Protein AF-A0A3M7L310-F1 (afdb_monomer)

Solvent-accessible surface area (backbone atoms only — not comparable to full-atom values): 8235 Å² total; per-residue (Å²): 132,81,82,58,59,70,62,50,52,49,50,63,73,70,47,45,81,47,67,69,48,31,51,56,50,23,52,59,50,55,75,42,50,95,42,26,61,58,50,38,51,54,49,48,61,50,44,74,75,40,54,72,75,50,35,53,26,51,51,53,29,52,52,47,32,36,62,67,31,55,85,79,44,62,59,46,32,60,35,38,59,75,49,43,59,64,54,50,49,61,45,51,78,71,42,54,74,69,58,33,52,54,52,49,52,52,52,48,49,38,52,75,68,42,59,62,39,76,82,45,38,58,62,55,46,48,58,58,47,63,56,47,59,60,55,72,71,51,80,82,74,78,82,78,131

Sequence (145 aa):
MELNEAVFRDKLRTLNSSSASIEGTSTWVCYHRAHAQRVAVVWEEVFSKADQPKRLALVYLASDIIQNSRRKGPEFASEFLKVAPRALRHMLARADAATAGRVRRVIGVWRDRKVFGSAAGRALDELLDDAAGLAVLAPRLPMQE

Structure (mmCIF, N/CA/C/O backbone):
data_AF-A0A3M7L310-F1
#
_entry.id   AF-A0A3M7L310-F1
#
loop_
_atom_site.group_PDB
_atom_site.id
_atom_site.type_symbol
_atom_site.label_atom_id
_atom_site.label_alt_id
_atom_site.label_comp_id
_atom_site.label_asym_id
_atom_site.label_entity_id
_atom_site.label_seq_id
_atom_site.pdbx_PDB_ins_code
_atom_site.Cartn_x
_atom_site.Cartn_y
_atom_site.Cartn_z
_atom_site.occupancy
_atom_site.B_iso_or_equiv
_atom_site.auth_seq_id
_atom_site.auth_comp_id
_atom_site.auth_asym_id
_atom_site.auth_atom_id
_atom_site.pdbx_PDB_model_num
ATOM 1 N N . MET A 1 1 ? 12.688 0.943 -20.386 1.00 55.41 1 MET A N 1
ATOM 2 C CA . MET A 1 1 ? 13.500 0.373 -19.291 1.00 55.41 1 MET A CA 1
ATOM 3 C C . MET A 1 1 ? 12.677 -0.707 -18.638 1.00 55.41 1 MET A C 1
ATOM 5 O O . MET A 1 1 ? 11.535 -0.440 -18.288 1.00 55.41 1 MET A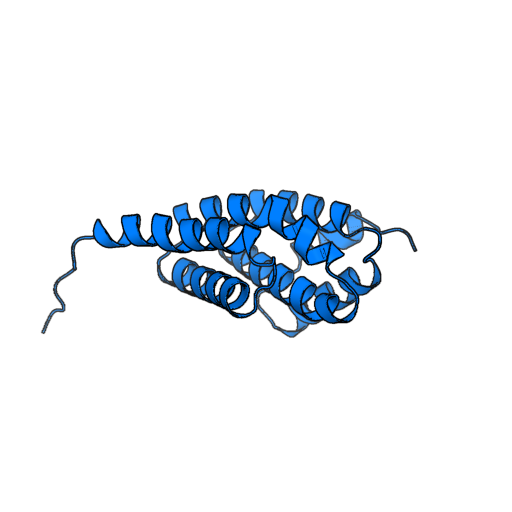 O 1
ATOM 9 N N . GLU A 1 2 ? 13.230 -1.907 -18.547 1.00 73.25 2 GLU A 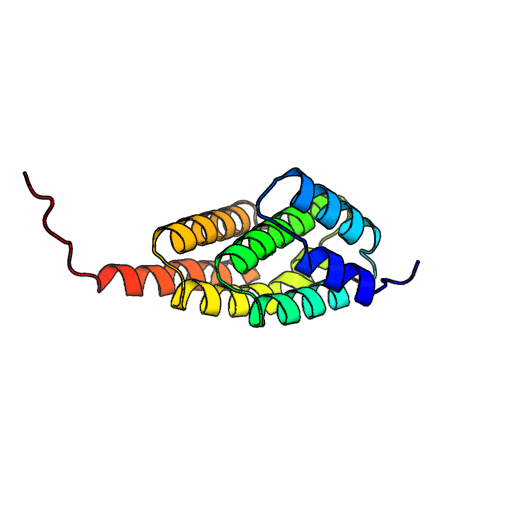N 1
ATOM 10 C CA . GLU A 1 2 ? 12.600 -3.038 -17.874 1.00 73.25 2 GLU A CA 1
ATOM 11 C C . GLU A 1 2 ? 12.636 -2.831 -16.352 1.00 73.25 2 GLU A C 1
ATOM 13 O O . GLU A 1 2 ? 13.622 -2.322 -15.812 1.00 73.25 2 GLU A O 1
ATOM 18 N N . LEU A 1 3 ? 11.561 -3.196 -15.650 1.00 77.62 3 LEU A N 1
ATOM 19 C CA . LEU A 1 3 ? 11.565 -3.228 -14.189 1.00 77.62 3 LEU A CA 1
ATOM 20 C C . LEU A 1 3 ? 12.481 -4.366 -13.716 1.00 77.62 3 LEU A C 1
ATOM 22 O O . LEU A 1 3 ? 12.092 -5.530 -13.763 1.00 77.62 3 LEU A O 1
ATOM 26 N N . ASN A 1 4 ? 13.663 -4.040 -13.191 1.00 87.31 4 ASN A N 1
ATOM 27 C CA . ASN A 1 4 ? 14.503 -5.045 -12.543 1.00 87.31 4 ASN A CA 1
ATOM 28 C C . ASN A 1 4 ? 13.915 -5.416 -11.170 1.00 87.31 4 ASN A C 1
ATOM 30 O O . ASN A 1 4 ? 14.058 -4.692 -10.180 1.00 87.31 4 ASN A O 1
ATOM 34 N N . GLU A 1 5 ? 13.244 -6.563 -11.115 1.00 85.81 5 GLU A N 1
ATOM 35 C CA . GLU A 1 5 ? 12.586 -7.053 -9.905 1.00 85.81 5 GLU A CA 1
ATOM 36 C C . GLU A 1 5 ? 13.541 -7.317 -8.747 1.00 85.81 5 GLU A C 1
ATOM 38 O O . GLU A 1 5 ? 13.157 -7.113 -7.597 1.00 85.81 5 GLU A O 1
ATOM 43 N N . ALA A 1 6 ? 14.770 -7.764 -9.017 1.00 87.62 6 ALA A N 1
ATOM 44 C CA . ALA A 1 6 ? 15.748 -8.026 -7.967 1.00 87.62 6 ALA A CA 1
ATOM 45 C C . ALA A 1 6 ? 16.112 -6.724 -7.243 1.00 87.62 6 ALA A C 1
ATOM 47 O O . ALA A 1 6 ? 16.078 -6.668 -6.014 1.00 87.62 6 ALA A O 1
ATOM 48 N N . VAL A 1 7 ? 16.338 -5.652 -8.010 1.00 88.50 7 VAL A N 1
ATOM 49 C CA . VAL A 1 7 ? 16.582 -4.305 -7.473 1.00 88.50 7 VAL A CA 1
ATOM 50 C C . VAL A 1 7 ? 15.358 -3.790 -6.720 1.00 88.50 7 VAL A C 1
ATOM 52 O O . VAL A 1 7 ? 15.496 -3.211 -5.644 1.00 88.50 7 VAL A O 1
ATOM 55 N N . PHE A 1 8 ? 14.150 -4.015 -7.243 1.00 89.56 8 PHE A N 1
ATOM 56 C CA . PHE A 1 8 ? 12.935 -3.593 -6.550 1.00 89.56 8 PHE A CA 1
ATOM 57 C C . PHE A 1 8 ? 12.754 -4.331 -5.216 1.00 89.56 8 PHE A C 1
ATOM 59 O O . PHE A 1 8 ? 12.514 -3.696 -4.191 1.00 89.56 8 PHE A O 1
ATOM 66 N N . ARG A 1 9 ? 12.941 -5.655 -5.192 1.00 90.25 9 ARG A N 1
ATOM 67 C CA . ARG A 1 9 ? 12.884 -6.463 -3.964 1.00 90.25 9 ARG A CA 1
ATOM 68 C C . ARG A 1 9 ? 13.926 -6.013 -2.948 1.00 90.25 9 ARG A C 1
ATOM 70 O O . ARG A 1 9 ? 13.602 -5.933 -1.766 1.00 90.25 9 ARG A O 1
ATOM 77 N N . ASP A 1 10 ? 15.138 -5.694 -3.389 1.00 90.31 10 ASP A N 1
ATOM 78 C CA . ASP A 1 10 ? 16.192 -5.185 -2.514 1.00 90.31 10 ASP A CA 1
ATOM 79 C C . ASP A 1 10 ? 15.828 -3.820 -1.904 1.00 90.31 10 ASP A C 1
ATOM 81 O O . ASP A 1 10 ? 15.895 -3.638 -0.685 1.00 90.31 10 ASP A O 1
ATOM 85 N N . LYS A 1 11 ? 15.280 -2.902 -2.712 1.00 90.00 11 LYS A N 1
ATOM 86 C CA . LYS A 1 11 ? 14.725 -1.627 -2.225 1.00 90.00 11 LYS A CA 1
ATOM 87 C C . LYS A 1 11 ? 13.619 -1.841 -1.192 1.00 90.00 11 LYS A C 1
ATOM 89 O O . LYS A 1 11 ? 13.622 -1.195 -0.150 1.00 90.00 11 LYS A O 1
ATOM 94 N N . LEU A 1 12 ? 12.699 -2.781 -1.421 1.00 90.00 12 LEU A N 1
ATOM 95 C CA . LEU A 1 12 ? 11.656 -3.105 -0.441 1.00 90.00 12 LEU A CA 1
ATOM 96 C C . LEU A 1 12 ? 12.237 -3.717 0.847 1.00 90.00 12 LEU A C 1
ATOM 98 O O . LEU A 1 12 ? 11.755 -3.428 1.947 1.00 90.00 12 LEU A O 1
ATOM 102 N N . ARG A 1 13 ? 13.299 -4.526 0.747 1.00 86.88 13 ARG A N 1
ATOM 103 C CA . ARG A 1 13 ? 14.010 -5.111 1.899 1.00 86.88 13 ARG A CA 1
ATOM 104 C C . ARG A 1 13 ? 14.789 -4.084 2.712 1.00 86.88 13 ARG A C 1
ATOM 106 O O . ARG A 1 13 ? 14.842 -4.228 3.929 1.00 86.88 13 ARG A O 1
ATOM 113 N N . THR A 1 14 ? 15.294 -3.022 2.099 1.00 88.19 14 THR A N 1
ATO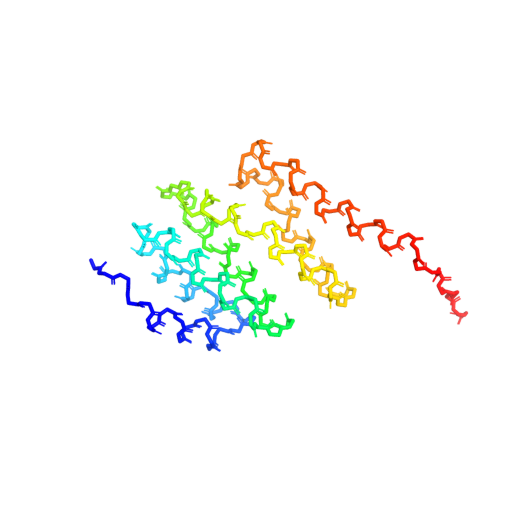M 114 C CA . THR A 1 14 ? 16.005 -1.929 2.788 1.00 88.19 14 THR A CA 1
ATOM 115 C C . THR A 1 14 ? 15.088 -0.772 3.209 1.00 88.19 14 THR A C 1
ATOM 117 O O . THR A 1 14 ? 15.462 0.024 4.067 1.00 88.19 14 THR A O 1
ATOM 120 N N . LEU A 1 15 ? 13.855 -0.721 2.686 1.00 88.88 15 LEU A N 1
ATOM 121 C CA . LEU A 1 15 ? 12.845 0.299 2.996 1.00 88.88 15 LEU A CA 1
ATOM 122 C C . LEU A 1 15 ? 12.589 0.459 4.503 1.00 88.88 15 LEU A C 1
ATOM 124 O O . LEU A 1 15 ? 12.354 -0.520 5.213 1.00 88.88 15 LEU A O 1
ATOM 128 N N . ASN A 1 16 ? 12.524 1.693 4.983 1.00 84.75 16 ASN A N 1
ATOM 129 C CA . ASN A 1 16 ? 12.139 1.996 6.359 1.00 84.75 16 ASN A CA 1
ATOM 130 C C . ASN A 1 16 ? 11.023 3.052 6.408 1.00 84.75 16 ASN A C 1
ATOM 132 O O . ASN A 1 16 ? 10.546 3.525 5.380 1.00 84.75 16 ASN A O 1
ATOM 136 N N . SER A 1 17 ? 10.578 3.391 7.617 1.00 81.19 17 SER A N 1
ATOM 137 C CA . SER A 1 17 ? 9.478 4.333 7.861 1.00 81.19 17 SER A CA 1
ATOM 138 C C . SER A 1 17 ? 9.838 5.802 7.600 1.00 81.19 17 SER A C 1
ATOM 140 O O . SER A 1 17 ? 8.979 6.663 7.781 1.00 81.19 17 SER A O 1
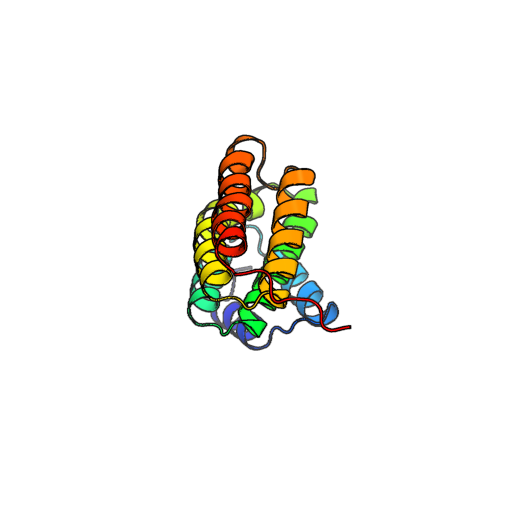ATOM 142 N N . SER A 1 18 ? 11.088 6.113 7.242 1.00 85.00 18 SER A N 1
ATOM 143 C CA . SER A 1 18 ? 11.547 7.485 7.022 1.00 85.00 18 SER A CA 1
ATOM 144 C C . SER A 1 18 ? 11.078 8.007 5.669 1.00 85.00 18 SER A C 1
ATOM 146 O O . SER A 1 18 ? 11.206 7.322 4.651 1.00 85.00 18 SER A O 1
ATOM 148 N N . SER A 1 19 ? 10.626 9.264 5.638 1.00 81.00 19 SER A N 1
ATOM 149 C CA . SER A 1 19 ? 10.109 9.908 4.424 1.00 81.00 19 SER A CA 1
ATOM 150 C C . SER A 1 19 ? 11.082 9.827 3.246 1.00 81.00 19 SER A C 1
ATOM 152 O O . SER A 1 19 ? 10.663 9.486 2.150 1.00 81.00 19 SER A O 1
ATOM 154 N N . ALA A 1 20 ? 12.387 10.025 3.474 1.00 82.25 20 ALA A N 1
ATOM 155 C CA . ALA A 1 20 ? 13.402 9.941 2.418 1.00 82.25 20 ALA A CA 1
ATOM 156 C C . ALA A 1 20 ? 13.508 8.541 1.774 1.00 82.25 20 ALA A C 1
ATOM 158 O O . ALA A 1 20 ? 13.680 8.422 0.562 1.00 82.25 20 ALA A O 1
ATOM 159 N N . SER A 1 21 ? 13.379 7.468 2.567 1.00 86.44 21 SER A N 1
ATOM 160 C CA . SER A 1 21 ? 13.428 6.088 2.056 1.00 86.44 21 SER A CA 1
ATOM 161 C C . SER A 1 21 ? 12.181 5.763 1.230 1.00 86.44 21 SER A C 1
ATOM 163 O O . SER A 1 21 ? 12.271 5.150 0.160 1.00 86.44 21 SER A O 1
ATOM 165 N N . ILE A 1 22 ? 11.024 6.226 1.710 1.00 89.50 22 ILE A N 1
ATOM 166 C CA . ILE A 1 22 ? 9.730 6.061 1.051 1.00 89.50 22 ILE A CA 1
ATOM 167 C C . ILE A 1 22 ? 9.689 6.843 -0.265 1.00 89.50 22 ILE A C 1
ATOM 169 O O . ILE A 1 22 ? 9.423 6.237 -1.299 1.00 89.50 22 ILE A O 1
ATOM 173 N N . GLU A 1 23 ? 10.019 8.136 -0.247 1.00 87.06 23 GLU A N 1
ATOM 174 C CA . GLU A 1 23 ? 9.974 9.023 -1.418 1.00 87.06 23 GLU A CA 1
ATOM 175 C C . GLU A 1 23 ? 10.970 8.595 -2.504 1.00 87.06 23 GLU A C 1
ATOM 177 O O . GLU A 1 23 ? 10.636 8.541 -3.690 1.00 87.06 23 GLU A O 1
ATOM 182 N N . GLY A 1 24 ? 12.191 8.212 -2.114 1.00 87.69 24 GLY A N 1
ATOM 183 C CA . GLY A 1 24 ? 13.184 7.714 -3.065 1.00 87.69 24 GLY A CA 1
ATOM 184 C C . GLY A 1 24 ? 12.721 6.432 -3.763 1.00 87.69 24 GLY A C 1
ATOM 185 O O . GLY A 1 24 ? 12.895 6.269 -4.975 1.00 87.69 24 GLY A O 1
ATOM 186 N N . THR A 1 25 ? 12.082 5.526 -3.019 1.00 89.12 25 THR A N 1
ATOM 187 C CA . THR A 1 25 ? 11.563 4.269 -3.576 1.00 89.12 25 THR A CA 1
ATOM 188 C C . THR A 1 25 ? 10.313 4.504 -4.421 1.00 89.12 25 THR A C 1
ATOM 190 O O . THR A 1 25 ? 10.212 3.958 -5.520 1.00 89.12 25 THR A O 1
ATOM 193 N N . SER A 1 26 ? 9.375 5.332 -3.960 1.00 88.94 26 SER A N 1
ATOM 194 C CA . SER A 1 26 ? 8.131 5.628 -4.676 1.00 88.94 26 SER A CA 1
ATOM 195 C C . SER A 1 26 ? 8.389 6.347 -5.995 1.00 88.94 26 SER A C 1
ATOM 197 O O . SER A 1 26 ? 7.790 5.997 -7.012 1.00 88.94 26 SER A O 1
ATOM 199 N N . THR A 1 27 ? 9.335 7.287 -6.007 1.00 88.06 27 THR A N 1
ATOM 200 C CA . THR A 1 27 ? 9.765 8.013 -7.199 1.00 88.06 27 THR A CA 1
ATOM 201 C C . THR A 1 27 ? 10.313 7.038 -8.232 1.00 88.06 27 THR A C 1
ATOM 203 O O . THR A 1 27 ? 9.853 7.032 -9.375 1.00 88.06 27 THR A O 1
ATOM 206 N N . TRP A 1 28 ? 11.218 6.142 -7.821 1.00 88.81 28 TRP A N 1
ATOM 207 C CA . TRP A 1 28 ? 11.771 5.100 -8.691 1.00 88.81 28 TRP A CA 1
ATOM 208 C C . TRP A 1 28 ? 10.684 4.174 -9.257 1.00 88.81 28 TRP A C 1
ATOM 210 O O . TRP A 1 28 ? 10.680 3.880 -10.453 1.00 88.81 28 TRP A O 1
ATOM 220 N N . VAL A 1 29 ? 9.719 3.763 -8.431 1.00 88.19 29 VAL A N 1
ATOM 221 C CA . VAL A 1 29 ? 8.576 2.945 -8.865 1.00 88.19 29 VAL A CA 1
ATOM 222 C C . VAL A 1 29 ? 7.690 3.701 -9.860 1.00 88.19 29 VAL A C 1
ATOM 224 O O . VAL A 1 29 ? 7.292 3.139 -10.878 1.00 88.19 29 VAL A O 1
ATOM 227 N N . CYS A 1 30 ? 7.420 4.984 -9.619 1.00 86.56 30 CYS A N 1
ATOM 228 C CA . CYS A 1 30 ? 6.578 5.822 -10.474 1.00 86.56 30 CYS A CA 1
ATOM 229 C C . CYS A 1 30 ? 7.180 6.030 -11.879 1.00 86.56 30 CYS A C 1
ATOM 231 O O . CYS A 1 30 ? 6.438 6.214 -12.848 1.00 86.56 30 CYS A O 1
ATOM 233 N N . TYR A 1 31 ? 8.509 5.953 -12.028 1.00 86.06 31 TYR A N 1
ATOM 234 C CA . TYR A 1 31 ? 9.161 5.912 -13.345 1.00 86.06 31 TYR A CA 1
ATOM 235 C C . TYR A 1 31 ? 8.853 4.625 -14.127 1.00 86.06 31 TYR A C 1
ATOM 237 O O . TYR A 1 31 ? 8.749 4.668 -15.350 1.00 86.06 31 TYR A O 1
ATOM 245 N N . HIS A 1 32 ? 8.627 3.504 -13.440 1.00 84.38 32 HIS A N 1
ATOM 246 C CA . HIS A 1 32 ? 8.355 2.191 -14.036 1.00 84.38 32 HIS A CA 1
ATOM 247 C C . HIS A 1 32 ? 6.850 1.874 -14.104 1.00 84.38 32 HIS A C 1
ATOM 249 O O . HIS A 1 32 ? 6.449 0.715 -14.002 1.00 84.38 32 HIS A O 1
ATOM 255 N N . ARG A 1 33 ? 5.997 2.894 -14.292 1.00 80.00 33 ARG A N 1
ATOM 256 C CA . ARG A 1 33 ? 4.525 2.757 -14.260 1.00 80.00 33 ARG A CA 1
ATOM 257 C C . ARG A 1 33 ? 3.948 1.702 -15.205 1.00 80.00 33 ARG A C 1
ATOM 259 O O . ARG A 1 33 ? 2.967 1.063 -14.852 1.00 80.00 33 ARG A O 1
ATOM 266 N N . ALA A 1 34 ? 4.598 1.468 -16.347 1.00 84.81 34 ALA A N 1
ATOM 267 C CA . ALA A 1 34 ? 4.203 0.431 -17.304 1.00 84.81 34 ALA A CA 1
ATOM 268 C C . ALA A 1 34 ? 4.193 -0.982 -16.685 1.00 84.81 34 ALA A C 1
ATOM 270 O O . ALA A 1 34 ? 3.554 -1.888 -17.207 1.00 84.81 34 ALA A O 1
ATOM 271 N N . HIS A 1 35 ? 4.873 -1.164 -15.550 1.00 87.44 35 HIS A N 1
ATOM 272 C CA . HIS A 1 35 ? 4.948 -2.410 -14.798 1.00 87.44 35 HIS A CA 1
ATOM 273 C C . HIS A 1 35 ? 4.176 -2.348 -13.468 1.00 87.44 35 HIS A C 1
ATOM 275 O O . HIS A 1 35 ? 4.495 -3.097 -12.544 1.00 87.44 35 HIS A O 1
ATOM 281 N N . ALA A 1 36 ? 3.160 -1.482 -13.344 1.00 88.00 36 ALA A N 1
ATOM 282 C CA . ALA A 1 36 ? 2.367 -1.316 -12.119 1.00 88.00 36 ALA A CA 1
ATOM 283 C C . ALA A 1 36 ? 1.815 -2.641 -11.566 1.00 88.00 36 ALA A C 1
ATOM 285 O O . ALA A 1 36 ? 1.869 -2.874 -10.358 1.00 88.00 36 ALA A O 1
ATOM 286 N N . GLN A 1 37 ? 1.370 -3.543 -12.446 1.00 89.62 37 GLN A N 1
ATOM 287 C CA . GLN A 1 37 ? 0.914 -4.880 -12.058 1.00 89.62 37 GLN A CA 1
ATOM 288 C C . GLN A 1 37 ? 2.031 -5.667 -11.366 1.00 89.62 37 GLN A C 1
ATOM 290 O O . GLN A 1 37 ? 1.833 -6.225 -10.288 1.00 89.62 37 GLN A O 1
ATOM 295 N N . ARG A 1 38 ? 3.233 -5.686 -11.954 1.00 90.62 38 ARG A N 1
ATOM 296 C CA . ARG A 1 38 ? 4.364 -6.425 -11.389 1.00 90.62 38 ARG A CA 1
ATOM 297 C C . ARG A 1 38 ? 4.832 -5.820 -10.070 1.00 90.62 38 ARG A C 1
ATOM 299 O O . ARG A 1 38 ? 5.141 -6.560 -9.142 1.00 90.62 38 ARG A O 1
ATOM 306 N N . VAL A 1 39 ? 4.813 -4.493 -9.964 1.00 91.56 39 VAL A N 1
ATOM 307 C CA . VAL A 1 39 ? 5.089 -3.773 -8.714 1.00 91.56 39 VAL A CA 1
ATOM 308 C C . VAL A 1 39 ? 4.126 -4.208 -7.609 1.00 91.56 39 VAL A C 1
ATOM 310 O O . VAL A 1 39 ? 4.585 -4.524 -6.514 1.00 91.56 39 VAL A O 1
ATOM 313 N N . ALA A 1 40 ? 2.819 -4.259 -7.883 1.00 91.69 40 ALA A N 1
ATOM 314 C CA . ALA A 1 40 ? 1.815 -4.667 -6.899 1.00 91.69 40 ALA A CA 1
ATOM 315 C C . ALA A 1 40 ? 2.008 -6.125 -6.442 1.00 91.69 40 ALA A C 1
ATOM 317 O O . ALA A 1 40 ? 1.951 -6.402 -5.245 1.00 91.69 40 ALA A O 1
ATOM 318 N N . VAL A 1 41 ? 2.316 -7.035 -7.375 1.00 91.31 41 VAL A N 1
ATOM 319 C CA . VAL A 1 41 ? 2.609 -8.449 -7.072 1.00 91.31 41 VAL A CA 1
ATOM 320 C C . VAL A 1 41 ? 3.839 -8.582 -6.172 1.00 91.31 41 VAL A C 1
ATOM 322 O O . VAL A 1 41 ? 3.770 -9.203 -5.114 1.00 91.31 41 VAL A O 1
ATOM 325 N N . VAL A 1 42 ? 4.958 -7.953 -6.543 1.00 92.25 42 VAL A N 1
ATOM 326 C CA . VAL A 1 42 ? 6.196 -8.027 -5.752 1.00 92.25 42 VAL A CA 1
ATOM 327 C C . VAL A 1 42 ? 6.015 -7.364 -4.383 1.00 92.25 42 VAL A C 1
ATOM 329 O O . VAL A 1 42 ? 6.524 -7.869 -3.380 1.00 92.25 42 VAL A O 1
ATOM 332 N N . TRP A 1 43 ? 5.269 -6.258 -4.318 1.00 93.81 43 TRP A N 1
ATOM 333 C CA . TRP A 1 43 ? 4.911 -5.617 -3.055 1.00 93.81 43 TRP A CA 1
ATOM 334 C C . TRP A 1 43 ? 4.132 -6.572 -2.146 1.00 93.81 43 TRP A C 1
ATOM 336 O O . TRP A 1 43 ? 4.496 -6.701 -0.980 1.00 93.81 43 TRP A O 1
ATOM 346 N N . GLU A 1 44 ? 3.128 -7.289 -2.664 1.00 92.81 44 GLU A N 1
ATOM 347 C CA . GLU A 1 44 ? 2.345 -8.260 -1.887 1.00 92.81 44 GLU A CA 1
ATOM 348 C C . GLU A 1 44 ? 3.215 -9.422 -1.381 1.00 92.81 44 GLU A C 1
ATOM 350 O O . GLU A 1 44 ? 3.148 -9.792 -0.204 1.00 92.81 44 GLU A O 1
ATOM 355 N N . GLU A 1 45 ? 4.080 -9.969 -2.239 1.00 92.00 45 GLU A N 1
ATOM 356 C CA . GLU A 1 45 ? 5.002 -11.042 -1.865 1.00 92.00 45 GLU A CA 1
ATOM 357 C C . GLU A 1 45 ? 5.904 -10.633 -0.696 1.00 92.00 45 GLU A C 1
ATOM 359 O O . GLU A 1 45 ? 6.074 -11.400 0.258 1.00 92.00 45 GLU A O 1
ATOM 364 N N . VAL A 1 46 ? 6.477 -9.426 -0.754 1.00 91.31 46 VAL A N 1
ATOM 365 C CA . VAL A 1 46 ? 7.330 -8.898 0.318 1.00 91.31 46 VAL A CA 1
ATOM 366 C C . VAL A 1 46 ? 6.498 -8.563 1.554 1.00 91.31 46 VAL A C 1
ATOM 368 O O . VAL A 1 46 ? 6.922 -8.869 2.666 1.00 91.31 46 VAL A O 1
ATOM 371 N N . PHE A 1 47 ? 5.301 -8.003 1.385 1.00 91.31 47 PHE A N 1
ATOM 372 C CA . PHE A 1 47 ? 4.398 -7.657 2.481 1.00 91.31 47 PHE A CA 1
ATOM 373 C C . PHE A 1 47 ? 3.985 -8.879 3.306 1.00 91.31 47 PHE A C 1
ATOM 375 O O . PHE A 1 47 ? 3.992 -8.825 4.539 1.00 91.31 47 PHE A O 1
ATOM 382 N N . SER A 1 48 ? 3.665 -9.998 2.648 1.00 88.94 48 SER A N 1
ATOM 383 C CA . SER A 1 48 ? 3.258 -11.223 3.345 1.00 88.94 48 SER A CA 1
ATOM 384 C C . SER A 1 48 ? 4.374 -11.780 4.238 1.00 88.94 48 SER A C 1
ATOM 386 O O . SER A 1 48 ? 4.100 -12.217 5.357 1.00 88.94 48 SER A O 1
ATOM 388 N N . LYS A 1 49 ? 5.632 -11.674 3.789 1.00 89.31 49 LYS A N 1
ATOM 389 C CA . LYS A 1 49 ? 6.836 -12.154 4.490 1.00 89.31 49 LYS A CA 1
ATOM 390 C C . LYS A 1 49 ? 7.415 -11.153 5.494 1.00 89.31 49 LYS A C 1
ATOM 392 O O . LYS A 1 49 ? 8.272 -11.527 6.282 1.00 89.31 49 LYS A O 1
ATOM 397 N N . ALA A 1 50 ? 6.988 -9.894 5.446 1.00 89.00 50 ALA A N 1
ATOM 398 C CA . ALA A 1 50 ? 7.500 -8.827 6.296 1.00 89.00 50 ALA A CA 1
ATOM 399 C C . ALA A 1 50 ? 6.898 -8.852 7.709 1.00 89.00 50 ALA A C 1
ATOM 401 O O . ALA A 1 50 ? 5.719 -9.161 7.887 1.00 89.00 50 ALA A O 1
ATOM 402 N N . ASP A 1 51 ? 7.680 -8.417 8.696 1.00 88.00 51 ASP A N 1
ATOM 403 C CA . ASP A 1 51 ? 7.203 -8.132 10.050 1.00 88.00 51 ASP A CA 1
ATOM 404 C C . ASP A 1 51 ? 6.357 -6.852 10.106 1.00 88.00 51 ASP A C 1
ATOM 406 O O . ASP A 1 51 ? 6.415 -5.999 9.217 1.00 88.00 51 ASP A O 1
ATOM 410 N N . GLN A 1 52 ? 5.594 -6.676 11.188 1.00 83.44 52 GLN A N 1
ATOM 411 C CA . GLN A 1 52 ? 4.730 -5.508 11.411 1.00 83.44 52 GLN A CA 1
ATOM 412 C C . GLN A 1 52 ? 5.356 -4.133 11.089 1.00 83.44 52 GLN A C 1
ATOM 414 O O . GLN A 1 52 ? 4.747 -3.389 10.312 1.00 83.44 52 GLN A O 1
ATOM 419 N N . PRO A 1 53 ? 6.546 -3.763 11.610 1.00 85.75 53 PRO A N 1
ATOM 420 C CA . PRO A 1 53 ? 7.128 -2.446 11.335 1.0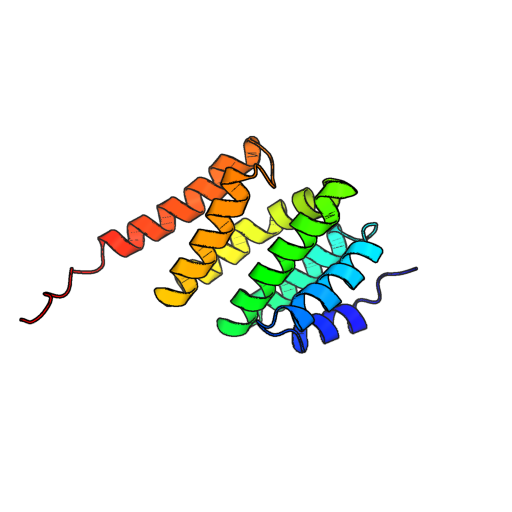0 85.75 53 PRO A CA 1
ATOM 421 C C . PRO A 1 53 ? 7.447 -2.254 9.847 1.00 85.75 53 PRO A C 1
ATOM 423 O O . PRO A 1 53 ? 7.226 -1.177 9.291 1.00 85.75 53 PRO A O 1
ATOM 426 N N . LYS A 1 54 ? 7.896 -3.316 9.170 1.00 88.88 54 LYS A N 1
ATOM 427 C CA . LYS A 1 54 ? 8.156 -3.288 7.730 1.00 88.88 54 LYS A CA 1
ATOM 428 C C . LYS A 1 54 ? 6.854 -3.219 6.932 1.00 88.88 54 LYS A C 1
ATOM 430 O O . LYS A 1 54 ? 6.783 -2.451 5.975 1.00 88.88 54 LYS A O 1
ATOM 435 N N . ARG A 1 55 ? 5.810 -3.954 7.329 1.00 89.56 55 ARG A N 1
ATOM 436 C CA . ARG A 1 55 ? 4.475 -3.853 6.716 1.00 89.56 55 ARG A CA 1
ATOM 437 C C . ARG A 1 55 ? 3.951 -2.425 6.774 1.00 89.56 55 ARG A C 1
ATOM 439 O O . ARG A 1 55 ? 3.477 -1.929 5.760 1.00 89.56 55 ARG A O 1
ATOM 446 N N . LEU A 1 56 ? 4.115 -1.730 7.900 1.00 88.06 56 LEU A N 1
ATOM 447 C CA . LEU A 1 56 ? 3.723 -0.324 8.011 1.00 88.06 56 LEU A CA 1
ATOM 448 C C . LEU A 1 56 ? 4.486 0.571 7.018 1.00 88.06 56 LEU A C 1
ATOM 450 O O . LEU A 1 56 ? 3.862 1.365 6.316 1.00 88.06 56 LEU A O 1
ATOM 454 N N . ALA A 1 57 ? 5.808 0.405 6.896 1.00 89.88 57 ALA A N 1
ATOM 455 C CA . ALA A 1 57 ? 6.599 1.130 5.897 1.00 89.88 57 ALA A CA 1
ATOM 456 C C . ALA A 1 57 ? 6.129 0.835 4.458 1.00 89.88 57 ALA A C 1
ATOM 458 O O . ALA A 1 57 ? 6.024 1.744 3.637 1.00 89.88 57 ALA A O 1
ATOM 459 N N . LEU A 1 58 ? 5.773 -0.419 4.160 1.00 90.88 58 LEU A N 1
ATOM 460 C CA . LEU A 1 58 ? 5.218 -0.827 2.866 1.00 90.88 58 LEU A CA 1
ATOM 461 C C . LEU A 1 58 ? 3.840 -0.207 2.590 1.00 90.88 58 LEU A C 1
ATOM 463 O O . LEU A 1 58 ? 3.567 0.142 1.441 1.00 90.88 58 LEU A O 1
ATOM 467 N N . VAL A 1 59 ? 2.988 -0.039 3.610 1.00 90.19 59 VAL A N 1
ATOM 468 C CA . VAL A 1 59 ? 1.710 0.688 3.488 1.00 90.19 59 VAL A CA 1
ATOM 469 C C . VAL A 1 59 ? 1.958 2.157 3.148 1.00 90.19 59 VAL A C 1
ATOM 471 O O . VAL A 1 59 ? 1.304 2.697 2.255 1.00 90.19 59 VAL A O 1
ATOM 474 N N . TYR A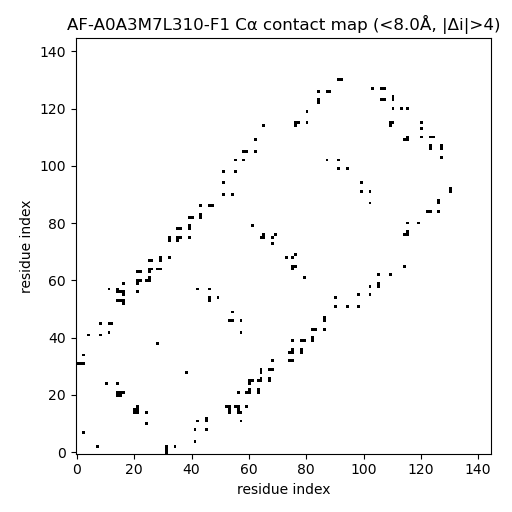 1 60 ? 2.917 2.805 3.814 1.00 89.56 60 TYR A N 1
ATOM 475 C CA . TYR A 1 60 ? 3.275 4.189 3.498 1.00 89.56 60 TYR A CA 1
ATOM 476 C C . TYR A 1 60 ? 3.833 4.323 2.085 1.00 89.56 60 TYR A C 1
ATOM 478 O O . TYR A 1 60 ? 3.405 5.215 1.357 1.00 89.56 60 TYR A O 1
ATOM 486 N N . LEU A 1 61 ? 4.688 3.393 1.658 1.00 90.69 61 LEU A N 1
ATOM 487 C CA . LEU A 1 61 ? 5.181 3.342 0.286 1.00 90.69 61 LEU A CA 1
ATOM 488 C C . LEU A 1 61 ? 4.047 3.189 -0.732 1.00 90.69 61 LEU A C 1
ATOM 490 O O . LEU A 1 61 ? 4.016 3.933 -1.707 1.00 90.69 61 LEU A O 1
ATOM 494 N N . ALA A 1 62 ? 3.105 2.268 -0.514 1.00 90.56 62 ALA A N 1
ATOM 495 C CA . ALA A 1 62 ? 1.952 2.109 -1.401 1.00 90.56 62 ALA A CA 1
ATOM 496 C C . ALA A 1 62 ? 1.138 3.408 -1.484 1.00 90.56 62 ALA A C 1
ATOM 498 O O . ALA A 1 62 ? 0.789 3.860 -2.573 1.00 90.56 62 ALA A O 1
ATOM 499 N N . SER A 1 63 ? 0.894 4.049 -0.338 1.00 88.62 63 SER A N 1
ATOM 500 C CA . SER A 1 63 ? 0.182 5.324 -0.280 1.00 88.62 63 SER A CA 1
ATOM 501 C C . SER A 1 63 ? 0.905 6.416 -1.064 1.00 88.62 63 SER A C 1
ATOM 503 O O . SER A 1 63 ? 0.264 7.168 -1.796 1.00 88.62 63 SER A O 1
ATOM 505 N N . ASP A 1 64 ? 2.228 6.483 -0.950 1.00 88.88 64 ASP A N 1
ATOM 506 C CA . ASP A 1 64 ? 3.047 7.476 -1.632 1.00 88.88 64 ASP A CA 1
ATOM 507 C C . ASP A 1 64 ? 3.123 7.228 -3.147 1.00 88.88 64 ASP A C 1
ATOM 509 O O . ASP A 1 64 ? 2.900 8.146 -3.934 1.00 88.88 64 ASP A O 1
ATOM 513 N N . ILE A 1 65 ? 3.304 5.972 -3.581 1.00 88.62 65 ILE A N 1
ATOM 514 C CA . ILE A 1 65 ? 3.249 5.576 -5.000 1.00 88.62 65 ILE A CA 1
ATOM 515 C C . ILE A 1 65 ? 1.908 5.973 -5.605 1.00 88.62 65 ILE A C 1
ATOM 517 O O . ILE A 1 65 ? 1.867 6.581 -6.675 1.00 88.62 65 ILE A O 1
ATOM 521 N N . ILE A 1 66 ? 0.800 5.638 -4.942 1.00 85.44 66 ILE A N 1
ATOM 522 C CA . ILE A 1 66 ? -0.531 5.943 -5.461 1.00 85.44 66 ILE A CA 1
ATOM 523 C C . ILE A 1 66 ? -0.729 7.462 -5.523 1.00 85.44 66 ILE A C 1
ATOM 525 O O . ILE A 1 66 ? -1.166 7.983 -6.544 1.00 85.44 66 ILE A O 1
ATOM 529 N N . GLN A 1 67 ? -0.343 8.204 -4.484 1.00 81.50 67 GLN A N 1
ATOM 530 C CA . GLN A 1 67 ? -0.451 9.665 -4.477 1.00 81.50 67 GLN A CA 1
ATOM 531 C C . GLN A 1 67 ? 0.390 10.334 -5.573 1.00 81.50 67 GLN A C 1
ATOM 533 O O . GLN A 1 67 ? -0.126 11.201 -6.280 1.00 81.50 67 GLN A O 1
ATOM 538 N N . ASN A 1 68 ? 1.638 9.909 -5.764 1.00 83.81 68 ASN A N 1
ATOM 539 C CA . ASN A 1 68 ? 2.535 10.468 -6.774 1.00 83.81 68 ASN A CA 1
ATOM 540 C C . ASN A 1 68 ? 2.163 10.048 -8.201 1.00 83.81 68 ASN A C 1
ATOM 542 O O . ASN A 1 68 ? 2.328 10.821 -9.147 1.00 83.81 68 ASN A O 1
ATOM 546 N N . SER A 1 69 ? 1.613 8.847 -8.376 1.00 83.12 69 SER A N 1
ATOM 547 C CA . SER A 1 69 ? 1.164 8.366 -9.684 1.00 83.12 69 SER A CA 1
ATOM 548 C C . SER A 1 69 ? -0.194 8.916 -10.113 1.00 83.12 69 SER A C 1
ATOM 550 O O . SER A 1 69 ? -0.423 9.013 -11.316 1.00 83.12 69 SER A O 1
ATOM 552 N N . ARG A 1 70 ? -1.055 9.373 -9.189 1.00 74.31 70 ARG A N 1
ATOM 553 C CA . ARG A 1 70 ? -2.383 9.942 -9.510 1.0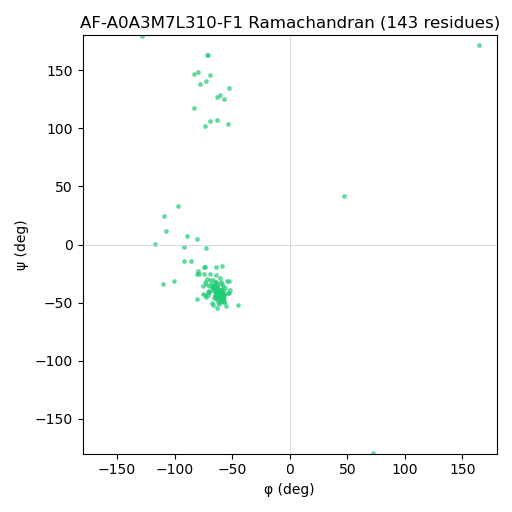0 74.31 70 ARG A CA 1
ATOM 554 C C . ARG A 1 70 ? -2.354 11.064 -10.547 1.00 74.31 70 ARG A C 1
ATOM 556 O O . ARG A 1 70 ? -3.312 11.201 -11.295 1.00 74.31 70 ARG A O 1
ATOM 563 N N . ARG A 1 71 ? -1.276 11.856 -10.609 1.00 74.44 71 ARG A N 1
ATOM 564 C CA . ARG A 1 71 ? -1.107 12.904 -11.635 1.00 74.44 71 ARG A CA 1
ATOM 565 C C . ARG A 1 71 ? -0.884 12.339 -13.043 1.00 74.44 71 ARG A C 1
ATOM 567 O O . ARG A 1 71 ? -1.150 13.031 -14.015 1.00 74.44 71 ARG A O 1
ATOM 574 N N . LYS A 1 72 ? -0.363 11.114 -13.144 1.00 77.50 72 LYS A N 1
ATOM 575 C CA . LYS A 1 72 ? -0.001 10.440 -14.400 1.00 77.50 72 LYS A CA 1
ATOM 576 C C . LYS A 1 72 ? -1.051 9.419 -14.850 1.00 77.50 72 LYS A C 1
ATOM 578 O O . LYS A 1 72 ? -1.206 9.229 -16.050 1.00 77.50 72 LYS A O 1
ATOM 583 N N . GLY A 1 73 ? -1.759 8.771 -13.922 1.00 79.50 73 GLY A N 1
ATOM 584 C CA . GLY A 1 73 ? -2.831 7.826 -14.244 1.00 79.50 73 GLY A CA 1
ATOM 585 C C . GLY A 1 73 ? -3.258 6.922 -13.076 1.00 79.50 73 GLY A C 1
ATOM 586 O O . GLY A 1 73 ? -2.605 6.903 -12.031 1.00 79.50 73 GLY A O 1
ATOM 587 N N . PRO A 1 74 ? -4.353 6.154 -13.237 1.00 83.19 74 PRO A N 1
ATOM 588 C CA . PRO A 1 74 ? -4.921 5.292 -12.195 1.00 83.19 74 PRO A CA 1
ATOM 589 C C . PRO A 1 74 ? -4.344 3.864 -12.173 1.00 83.19 74 PRO A C 1
ATOM 591 O O . PRO A 1 74 ? -4.859 3.016 -11.444 1.00 83.19 74 PRO A O 1
ATOM 594 N N . GLU A 1 75 ? -3.310 3.574 -12.969 1.00 87.19 75 GLU A N 1
ATOM 595 C CA . GLU A 1 75 ? -2.738 2.227 -13.147 1.00 87.19 75 GLU A CA 1
ATOM 596 C C . GLU A 1 75 ? -2.335 1.609 -11.801 1.00 87.19 75 GLU A C 1
ATOM 598 O O . GLU A 1 75 ? -2.818 0.544 -11.427 1.00 87.19 75 GLU A O 1
ATOM 603 N N . PHE A 1 76 ? -1.531 2.326 -11.010 1.00 87.56 76 PHE A N 1
ATOM 604 C CA . PHE A 1 76 ? -1.125 1.852 -9.688 1.00 87.56 76 PHE A CA 1
ATOM 605 C C . PHE A 1 76 ? -2.305 1.709 -8.734 1.00 87.56 76 PHE A C 1
ATOM 607 O O . PHE A 1 76 ? -2.396 0.701 -8.046 1.00 87.56 76 PHE A O 1
ATOM 614 N N . ALA A 1 77 ? -3.225 2.674 -8.697 1.00 86.38 77 ALA A N 1
ATOM 615 C CA . ALA A 1 77 ? -4.399 2.569 -7.835 1.00 86.38 77 ALA A CA 1
ATOM 616 C C . ALA A 1 77 ? -5.210 1.299 -8.157 1.00 86.38 77 ALA A C 1
ATOM 618 O O . ALA A 1 77 ? -5.577 0.556 -7.253 1.00 86.38 77 ALA A O 1
ATOM 619 N N . SER A 1 78 ? -5.416 0.996 -9.439 1.00 87.06 78 SER A N 1
ATOM 620 C CA . SER A 1 78 ? -6.172 -0.185 -9.870 1.00 87.06 78 SER A CA 1
ATOM 621 C C . SER A 1 78 ? -5.484 -1.495 -9.488 1.00 87.06 78 SER A C 1
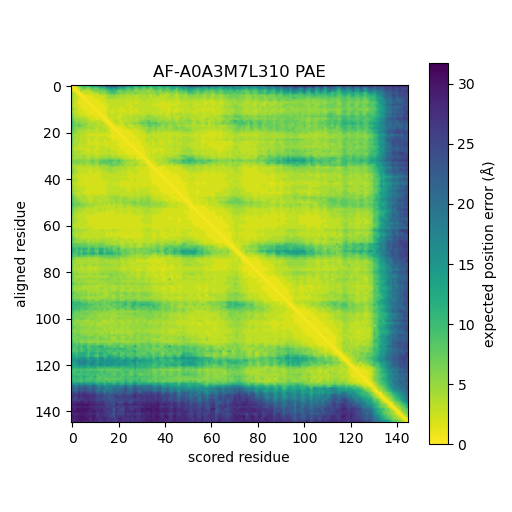ATOM 623 O O . SER A 1 78 ? -6.149 -2.423 -9.033 1.00 87.06 78 SER A O 1
ATOM 625 N N . GLU A 1 79 ? -4.159 -1.579 -9.621 1.00 90.50 79 GLU A N 1
ATOM 626 C CA . GLU A 1 79 ? -3.409 -2.790 -9.265 1.00 90.50 79 GLU A CA 1
ATOM 627 C C . GLU A 1 79 ? -3.265 -2.962 -7.748 1.00 90.50 79 GLU A C 1
ATOM 629 O O . GLU A 1 79 ? -3.492 -4.053 -7.225 1.00 90.50 79 GLU A O 1
ATOM 634 N N . PHE A 1 80 ? -2.978 -1.884 -7.011 1.00 88.81 80 PHE A N 1
ATOM 635 C CA . PHE A 1 80 ? -2.908 -1.931 -5.550 1.00 88.81 80 PHE A CA 1
ATOM 636 C C . PHE A 1 80 ? -4.261 -2.262 -4.920 1.00 88.81 80 PHE A C 1
ATOM 638 O O . PHE A 1 80 ? -4.287 -2.952 -3.907 1.00 88.81 80 PHE A O 1
ATOM 645 N N . LEU A 1 81 ? -5.386 -1.861 -5.519 1.00 85.12 81 LEU A N 1
ATOM 646 C CA . LEU A 1 81 ? -6.714 -2.225 -5.020 1.00 85.12 81 LEU A CA 1
ATOM 647 C C . LEU A 1 81 ? -6.957 -3.742 -5.008 1.00 85.12 81 LEU A C 1
ATOM 649 O O . LEU A 1 81 ? -7.708 -4.228 -4.168 1.00 85.12 81 LEU A O 1
ATOM 653 N N . LYS A 1 82 ? -6.325 -4.503 -5.909 1.00 87.62 82 LYS A N 1
ATOM 654 C CA . LYS A 1 82 ? -6.500 -5.963 -5.980 1.00 87.62 82 LYS A CA 1
ATOM 655 C C . LYS A 1 82 ? -5.817 -6.690 -4.817 1.00 87.62 82 LYS A C 1
ATOM 657 O O . LYS A 1 82 ? -6.290 -7.742 -4.402 1.00 87.62 82 LYS A O 1
ATOM 662 N N . VAL A 1 83 ? -4.724 -6.131 -4.289 1.00 89.38 83 VAL A N 1
ATOM 663 C CA . VAL A 1 83 ? -3.878 -6.776 -3.262 1.00 89.38 83 VAL A CA 1
ATOM 664 C C . VAL A 1 83 ? -3.977 -6.112 -1.885 1.00 89.38 83 VAL A C 1
ATOM 666 O O . VAL A 1 83 ? -3.928 -6.793 -0.859 1.00 89.38 83 VAL A O 1
ATOM 669 N N . ALA A 1 84 ? -4.156 -4.790 -1.832 1.00 87.00 84 ALA A N 1
ATOM 670 C CA . ALA A 1 84 ? -4.113 -4.016 -0.596 1.00 87.00 84 ALA A CA 1
ATOM 671 C C . ALA A 1 84 ? -5.220 -4.397 0.397 1.00 87.00 84 ALA A C 1
ATOM 673 O O . ALA A 1 84 ? -4.879 -4.591 1.560 1.00 87.00 84 ALA A O 1
ATOM 674 N N . PRO A 1 85 ? -6.501 -4.576 0.014 1.00 86.38 85 PRO A N 1
ATOM 675 C CA . PRO A 1 85 ? -7.547 -4.909 0.977 1.00 86.38 85 PRO A CA 1
ATOM 676 C C . PRO A 1 85 ? -7.257 -6.201 1.743 1.00 86.38 85 PRO A C 1
ATOM 678 O O . PRO A 1 85 ? -7.290 -6.223 2.972 1.00 86.38 85 PRO A O 1
ATOM 681 N N . ARG A 1 86 ? -6.869 -7.261 1.023 1.00 86.69 86 ARG A N 1
ATOM 682 C CA . ARG A 1 86 ? -6.508 -8.551 1.619 1.00 86.69 86 ARG A CA 1
ATOM 683 C C . ARG A 1 86 ? -5.288 -8.418 2.530 1.00 86.69 86 ARG A C 1
ATOM 685 O O . ARG A 1 86 ? -5.324 -8.855 3.679 1.00 86.69 86 ARG A O 1
ATOM 692 N N . ALA A 1 87 ? -4.224 -7.782 2.042 1.00 88.25 87 ALA A N 1
ATOM 693 C CA . ALA A 1 87 ? -2.991 -7.578 2.797 1.00 88.25 87 ALA A CA 1
ATOM 694 C C . ALA A 1 87 ? -3.223 -6.764 4.086 1.00 88.25 87 ALA A C 1
ATOM 696 O O . ALA A 1 87 ? -2.761 -7.148 5.164 1.00 88.25 87 ALA A O 1
ATOM 697 N N . LEU A 1 88 ? -3.989 -5.675 3.995 1.00 88.12 88 LEU A N 1
ATOM 698 C CA . LEU A 1 88 ? -4.323 -4.805 5.120 1.00 88.12 88 LEU A CA 1
ATOM 699 C C . LEU A 1 88 ? -5.211 -5.508 6.146 1.00 88.12 88 LEU A C 1
ATOM 701 O O . LEU A 1 88 ? -4.949 -5.364 7.336 1.00 88.12 88 LEU A O 1
ATOM 705 N N . ARG A 1 89 ? -6.185 -6.324 5.720 1.00 86.94 89 ARG A N 1
ATOM 706 C CA . ARG A 1 89 ? -6.997 -7.152 6.631 1.00 86.94 89 ARG A CA 1
ATOM 707 C C . ARG A 1 89 ? -6.118 -8.077 7.472 1.00 86.94 89 ARG A C 1
ATOM 709 O O . ARG A 1 89 ? -6.217 -8.087 8.697 1.00 86.94 89 ARG A O 1
ATOM 716 N N . HIS A 1 90 ? -5.205 -8.805 6.827 1.00 85.62 90 HIS A N 1
ATOM 717 C CA . HIS A 1 90 ? -4.269 -9.697 7.519 1.00 85.62 90 HIS A CA 1
ATOM 718 C C . HIS A 1 90 ? -3.304 -8.952 8.448 1.00 85.62 90 HIS A C 1
ATOM 720 O O . HIS A 1 90 ? -2.938 -9.478 9.500 1.00 85.62 90 HIS A O 1
ATOM 726 N N . MET A 1 91 ? -2.875 -7.745 8.069 1.00 86.19 91 MET A N 1
ATOM 727 C CA . MET A 1 91 ? -2.041 -6.901 8.921 1.00 86.19 91 MET A CA 1
ATOM 728 C C . MET A 1 91 ? -2.816 -6.415 10.144 1.00 86.19 91 MET A C 1
ATOM 730 O O . MET A 1 91 ? -2.322 -6.590 11.250 1.00 86.19 91 MET A O 1
ATOM 734 N N . LEU A 1 92 ? -4.016 -5.856 9.962 1.00 85.25 92 LEU A N 1
ATOM 735 C CA . LEU A 1 92 ? -4.858 -5.330 11.041 1.00 85.25 92 LEU A CA 1
ATOM 736 C C . LEU A 1 92 ? -5.227 -6.410 12.061 1.00 85.25 92 LEU A C 1
ATOM 738 O O . LEU A 1 92 ? -5.168 -6.144 13.255 1.00 85.25 92 LEU A O 1
ATOM 742 N N . ALA A 1 93 ? -5.509 -7.635 11.611 1.00 84.62 93 ALA A N 1
ATOM 743 C CA . ALA A 1 93 ? -5.812 -8.768 12.489 1.00 84.62 93 ALA A CA 1
ATOM 744 C C . ALA A 1 93 ? -4.641 -9.188 13.401 1.00 84.62 93 ALA A C 1
ATOM 746 O O . ALA A 1 93 ? -4.847 -9.886 14.389 1.00 84.62 93 ALA A O 1
ATOM 747 N N . ARG A 1 94 ? -3.404 -8.804 13.060 1.00 82.38 94 ARG A N 1
ATOM 748 C CA . ARG A 1 94 ? -2.182 -9.128 13.818 1.00 82.38 94 ARG A CA 1
ATOM 749 C C . ARG A 1 94 ? -1.480 -7.889 14.374 1.00 82.38 94 ARG A C 1
ATOM 751 O O . ARG A 1 94 ? -0.402 -8.025 14.950 1.00 82.38 94 ARG A O 1
ATOM 758 N N . ALA A 1 95 ? -2.038 -6.703 14.134 1.00 81.69 95 ALA A N 1
ATOM 759 C CA . ALA A 1 95 ? -1.428 -5.436 14.492 1.00 81.69 95 ALA A CA 1
ATOM 760 C C . ALA A 1 95 ? -1.698 -5.078 15.953 1.00 81.69 95 ALA A C 1
ATOM 762 O O . ALA A 1 95 ? -2.768 -5.367 16.483 1.00 81.69 95 ALA A O 1
ATOM 763 N N . ASP A 1 96 ? -0.743 -4.403 16.593 1.00 84.94 96 ASP A N 1
ATOM 764 C CA . ASP A 1 96 ? -1.007 -3.751 17.875 1.00 84.94 96 ASP A CA 1
ATOM 765 C C . ASP A 1 96 ? -1.911 -2.522 17.666 1.00 84.94 96 ASP A C 1
ATOM 767 O O . ASP A 1 96 ? -2.044 -2.009 16.549 1.00 84.94 96 ASP A O 1
ATOM 771 N N . ALA A 1 97 ? -2.525 -2.018 18.738 1.00 83.44 97 ALA A N 1
ATOM 772 C CA . ALA A 1 97 ? -3.467 -0.902 18.656 1.00 83.44 97 ALA A CA 1
ATOM 773 C C . ALA A 1 97 ? -2.860 0.367 18.023 1.00 83.44 97 ALA A C 1
ATOM 775 O O . ALA A 1 97 ? -3.546 1.074 17.277 1.00 83.44 97 ALA A O 1
ATOM 776 N N . ALA A 1 98 ? -1.574 0.647 18.265 1.00 83.38 98 ALA A N 1
ATOM 777 C CA . ALA A 1 98 ? -0.908 1.823 17.714 1.00 83.38 98 ALA A CA 1
ATOM 778 C C . ALA A 1 98 ? -0.657 1.662 16.208 1.00 83.38 98 ALA A C 1
ATOM 780 O O . ALA A 1 98 ? -0.955 2.571 15.424 1.00 83.38 98 ALA A O 1
ATOM 781 N N . THR A 1 99 ? -0.164 0.499 15.777 1.00 84.25 99 THR A N 1
ATOM 782 C CA . THR A 1 99 ? 0.040 0.190 14.356 1.00 84.25 99 THR A CA 1
ATOM 783 C C . THR A 1 99 ? -1.289 0.141 13.604 1.00 84.25 99 THR A C 1
ATOM 785 O O . THR A 1 99 ? -1.415 0.756 12.541 1.00 84.25 99 THR A O 1
ATOM 788 N N . ALA A 1 100 ? -2.313 -0.498 14.172 1.00 85.38 100 ALA A N 1
ATOM 789 C CA . ALA A 1 100 ? -3.655 -0.538 13.599 1.00 85.38 100 ALA A CA 1
ATOM 790 C C . ALA A 1 100 ? -4.241 0.871 13.427 1.00 85.38 100 ALA A C 1
ATOM 792 O O . ALA A 1 100 ? -4.777 1.184 12.364 1.00 85.38 100 ALA A O 1
ATOM 793 N N . GLY A 1 101 ? -4.076 1.757 14.417 1.00 85.56 101 GLY A N 1
ATOM 794 C CA . GLY A 1 101 ? -4.508 3.154 14.326 1.00 85.56 101 GLY A CA 1
ATOM 795 C C . GLY A 1 101 ? -3.858 3.911 13.162 1.00 85.56 101 GLY A C 1
ATOM 796 O O . GLY A 1 101 ? -4.539 4.625 12.420 1.00 85.56 101 GLY A O 1
ATOM 797 N N . ARG A 1 102 ? -2.553 3.708 12.934 1.00 85.88 102 ARG A N 1
ATOM 798 C CA . ARG A 1 102 ? -1.830 4.313 11.800 1.00 85.88 102 ARG A CA 1
ATOM 799 C C . ARG A 1 102 ? -2.333 3.789 10.457 1.00 85.88 102 ARG A C 1
ATOM 801 O O . ARG A 1 102 ? -2.598 4.583 9.557 1.00 85.88 102 ARG A O 1
ATOM 808 N N . VAL A 1 103 ? -2.514 2.475 10.333 1.00 87.00 103 VAL A N 1
ATOM 809 C CA . VAL A 1 103 ? -3.032 1.846 9.107 1.00 87.00 103 VAL A CA 1
ATOM 810 C C . VAL A 1 103 ? -4.452 2.325 8.802 1.00 87.00 103 VAL A C 1
ATOM 812 O O . VAL A 1 103 ? -4.729 2.721 7.671 1.00 87.00 103 VAL A O 1
ATOM 815 N N . ARG A 1 104 ? -5.335 2.389 9.807 1.00 85.25 104 ARG A N 1
ATOM 816 C CA . ARG A 1 104 ? -6.698 2.928 9.654 1.00 85.25 104 ARG A CA 1
ATOM 817 C C . ARG A 1 104 ? -6.693 4.365 9.155 1.00 85.25 104 ARG A C 1
ATOM 819 O O . ARG A 1 104 ? -7.486 4.704 8.283 1.00 85.25 104 ARG A O 1
ATOM 826 N N . ARG A 1 105 ? -5.774 5.203 9.648 1.00 86.75 105 ARG A N 1
ATOM 827 C CA . ARG A 1 105 ? -5.627 6.580 9.157 1.00 86.75 105 ARG A CA 1
ATOM 828 C C . ARG A 1 105 ? -5.277 6.609 7.668 1.00 86.75 105 ARG A C 1
ATOM 830 O O . ARG A 1 105 ? -5.866 7.398 6.936 1.00 86.75 105 ARG A O 1
ATOM 837 N N . VAL A 1 106 ? -4.378 5.737 7.205 1.00 86.19 106 VAL A N 1
ATOM 838 C CA . VAL A 1 106 ? -4.038 5.630 5.773 1.00 86.19 106 VAL A CA 1
ATOM 839 C C . VAL A 1 106 ? -5.251 5.191 4.946 1.00 86.19 106 VAL A C 1
ATOM 841 O O . VAL A 1 106 ? -5.551 5.824 3.936 1.00 86.19 106 VAL A O 1
ATOM 844 N N . ILE A 1 107 ? -5.989 4.172 5.399 1.00 84.81 107 ILE A N 1
ATOM 845 C CA . ILE A 1 107 ? -7.210 3.694 4.726 1.00 84.81 107 ILE A CA 1
ATOM 846 C C . ILE A 1 107 ? -8.269 4.805 4.662 1.00 84.81 107 ILE A C 1
ATOM 848 O O . ILE A 1 107 ? -8.864 5.032 3.609 1.00 84.81 107 ILE A O 1
ATOM 852 N N . GLY A 1 108 ? -8.460 5.549 5.755 1.00 83.25 108 GLY A N 1
ATOM 853 C CA . GLY A 1 108 ? -9.368 6.695 5.808 1.00 83.25 108 GLY A CA 1
ATOM 854 C C . GLY A 1 108 ? -8.996 7.783 4.799 1.00 83.25 108 GLY A C 1
ATOM 855 O O . GLY A 1 108 ? -9.867 8.285 4.094 1.00 83.25 108 GLY A O 1
ATOM 856 N N . VAL A 1 109 ? -7.703 8.087 4.646 1.00 84.25 109 VAL A N 1
ATOM 857 C CA . VAL A 1 109 ? -7.217 9.028 3.620 1.00 84.25 109 VAL A CA 1
ATOM 858 C C . VAL A 1 109 ? -7.484 8.501 2.208 1.00 84.25 109 VAL A C 1
ATOM 860 O O . VAL A 1 109 ? -7.873 9.274 1.332 1.00 84.25 109 VAL A O 1
ATOM 863 N N . TRP A 1 110 ? -7.301 7.201 1.961 1.00 83.75 110 TRP A N 1
ATOM 864 C CA . TRP A 1 110 ? -7.608 6.596 0.661 1.00 83.75 110 TRP A CA 1
ATOM 865 C C . TRP A 1 110 ? -9.100 6.670 0.319 1.00 83.75 110 TRP A C 1
ATOM 867 O O . TRP A 1 110 ? -9.442 6.982 -0.826 1.00 83.75 110 TRP A O 1
ATOM 877 N N . ARG A 1 111 ? -9.972 6.445 1.309 1.00 80.81 111 ARG A N 1
ATOM 878 C CA . ARG A 1 111 ? -11.433 6.582 1.198 1.00 80.81 111 ARG A CA 1
ATOM 879 C C . ARG A 1 111 ? -11.834 8.025 0.895 1.00 80.81 111 ARG A C 1
ATOM 881 O O . ARG A 1 111 ? -12.494 8.270 -0.110 1.00 80.81 111 ARG A O 1
ATOM 888 N N . ASP A 1 112 ? -11.390 8.967 1.724 1.00 79.44 112 ASP A N 1
ATOM 889 C CA . ASP A 1 112 ? -11.726 10.393 1.624 1.00 79.44 112 ASP A CA 1
ATOM 890 C C . ASP A 1 112 ? -11.317 10.980 0.266 1.00 79.44 112 ASP A C 1
ATOM 892 O O . ASP A 1 112 ? -12.109 11.595 -0.447 1.00 79.44 112 ASP A O 1
ATOM 896 N N . ARG A 1 113 ? -10.098 10.660 -0.178 1.00 76.81 113 ARG A N 1
ATOM 897 C CA . ARG A 1 113 ? -9.553 11.148 -1.450 1.00 76.81 113 ARG A CA 1
ATOM 898 C C . ARG A 1 113 ? -10.045 10.380 -2.677 1.00 76.81 113 ARG A C 1
ATOM 900 O O . ARG A 1 113 ? -9.545 10.649 -3.776 1.00 76.81 113 ARG A O 1
ATOM 907 N N . LYS A 1 114 ? -10.968 9.424 -2.496 1.00 78.31 114 LYS A N 1
ATOM 908 C CA . LYS A 1 114 ? -11.490 8.512 -3.528 1.00 78.31 114 LYS A CA 1
ATOM 909 C C . LYS A 1 114 ? -10.367 7.888 -4.359 1.00 78.31 114 LYS A C 1
ATOM 911 O O . LYS A 1 114 ? -10.464 7.800 -5.580 1.00 78.31 114 LYS A O 1
ATOM 916 N N . VAL A 1 115 ? -9.284 7.478 -3.693 1.00 75.12 115 VAL A N 1
ATOM 917 C CA . VAL A 1 115 ? -8.049 6.993 -4.334 1.00 75.12 115 VAL A CA 1
ATOM 918 C C . VAL A 1 115 ? -8.320 5.826 -5.281 1.00 75.12 115 VAL A C 1
ATOM 920 O O . VAL A 1 115 ? -7.733 5.760 -6.356 1.00 75.12 115 VAL A O 1
ATOM 923 N N . PHE A 1 116 ? -9.250 4.955 -4.901 1.00 74.75 116 PHE A N 1
ATOM 924 C CA . PHE A 1 116 ? -9.647 3.779 -5.670 1.00 74.75 116 PHE A CA 1
ATOM 925 C C . PHE A 1 116 ? -11.041 3.915 -6.311 1.00 74.75 116 PHE A C 1
ATOM 927 O O . PHE A 1 116 ? -11.611 2.939 -6.792 1.00 74.75 116 PHE A O 1
ATOM 934 N N . GLY A 1 117 ? -11.611 5.124 -6.309 1.00 74.50 117 GLY A N 1
ATOM 935 C CA . GLY A 1 117 ? -12.969 5.380 -6.785 1.00 74.50 117 GLY A CA 1
ATOM 936 C C . GLY A 1 117 ? -14.073 4.847 -5.862 1.00 74.50 117 GLY A C 1
ATOM 937 O O . GLY A 1 117 ? -13.828 4.284 -4.795 1.00 74.50 117 GLY A O 1
ATOM 938 N N . SER A 1 118 ? -15.322 5.058 -6.277 1.00 69.56 118 SER A N 1
ATOM 939 C CA . SER A 1 118 ? -16.512 4.785 -5.459 1.00 69.56 118 SER A CA 1
ATOM 940 C C . SER A 1 118 ? -16.755 3.291 -5.213 1.00 69.56 118 SER A C 1
ATOM 942 O O . SER A 1 118 ? -17.194 2.918 -4.130 1.00 69.56 118 SER A O 1
ATOM 944 N N . ALA A 1 119 ? -16.433 2.429 -6.185 1.00 66.00 119 ALA A N 1
ATOM 945 C CA . ALA A 1 119 ? -16.652 0.981 -6.089 1.00 66.00 119 ALA A CA 1
ATOM 946 C C . ALA A 1 119 ? -15.756 0.316 -5.028 1.00 66.00 119 ALA A C 1
ATOM 948 O O . ALA A 1 119 ? -16.188 -0.576 -4.303 1.00 66.00 119 ALA A O 1
ATOM 949 N N . ALA A 1 120 ? -14.525 0.805 -4.886 1.00 70.56 120 ALA A N 1
ATOM 950 C CA . ALA A 1 120 ? -13.592 0.359 -3.860 1.00 70.56 120 ALA A CA 1
ATOM 951 C C . ALA A 1 120 ? -13.937 0.871 -2.457 1.00 70.56 120 ALA A C 1
ATOM 953 O O . ALA A 1 120 ? -13.470 0.311 -1.467 1.00 70.56 120 ALA A O 1
ATOM 954 N N . GLY A 1 121 ? -14.750 1.931 -2.367 1.00 73.75 121 GLY A N 1
ATOM 955 C CA . GLY A 1 121 ? -15.132 2.558 -1.107 1.00 73.75 121 GLY A CA 1
ATOM 956 C C . GLY A 1 121 ? -15.711 1.556 -0.114 1.00 73.75 121 GLY A C 1
ATOM 957 O O . GLY A 1 121 ? -15.300 1.570 1.038 1.00 73.75 121 GLY A O 1
ATOM 958 N N . ARG A 1 122 ? -16.565 0.628 -0.573 1.00 77.06 122 ARG A N 1
ATOM 959 C CA . ARG A 1 122 ? -17.158 -0.421 0.275 1.00 77.06 122 ARG A CA 1
ATOM 960 C C . ARG A 1 122 ? -16.110 -1.381 0.848 1.00 77.06 122 ARG A C 1
ATOM 962 O O . ARG A 1 122 ? -16.185 -1.705 2.023 1.00 77.06 122 ARG A O 1
ATOM 969 N N . ALA A 1 123 ? -15.124 -1.799 0.054 1.00 80.06 123 ALA A N 1
ATOM 970 C CA . ALA A 1 123 ? -14.069 -2.695 0.534 1.00 80.06 123 ALA A CA 1
ATOM 971 C C . ALA A 1 123 ? -13.172 -2.016 1.584 1.00 80.06 123 ALA A C 1
ATOM 973 O O . ALA A 1 123 ? -12.751 -2.645 2.549 1.00 80.06 123 ALA A O 1
ATOM 974 N N . LEU A 1 124 ? -12.891 -0.718 1.415 1.00 80.19 124 LEU A N 1
ATOM 975 C CA . LEU A 1 124 ? -12.165 0.062 2.422 1.00 80.19 124 LEU A CA 1
ATOM 976 C C . LEU A 1 124 ? -13.005 0.300 3.680 1.00 80.19 124 LEU A C 1
ATOM 978 O O . LEU A 1 124 ? -12.452 0.317 4.773 1.00 80.19 124 LEU A O 1
ATOM 982 N N . ASP A 1 125 ? -14.315 0.488 3.522 1.00 78.75 125 ASP A N 1
ATOM 983 C CA . ASP A 1 125 ? -15.259 0.658 4.627 1.00 78.75 125 ASP A CA 1
ATOM 984 C C . ASP A 1 125 ? -15.326 -0.594 5.496 1.00 78.75 125 ASP A C 1
ATOM 986 O O . ASP A 1 125 ? -15.143 -0.517 6.705 1.00 78.75 125 ASP A O 1
ATOM 990 N N . GLU A 1 126 ? -15.447 -1.759 4.860 1.00 81.88 126 GLU A N 1
ATOM 991 C CA . GLU A 1 126 ? -15.438 -3.051 5.541 1.00 81.88 126 GLU A CA 1
ATOM 992 C C . GLU A 1 126 ? -14.132 -3.266 6.318 1.00 81.88 126 GLU A C 1
ATOM 994 O O . GLU A 1 126 ? -14.159 -3.719 7.453 1.00 81.88 126 GLU A O 1
ATOM 999 N N . LEU A 1 127 ? -12.976 -2.855 5.784 1.00 80.31 127 LEU A N 1
ATOM 1000 C CA . LEU A 1 127 ? -11.705 -2.925 6.525 1.00 80.31 127 LEU A CA 1
ATOM 1001 C C . LEU A 1 127 ? -11.661 -2.016 7.756 1.00 80.31 127 LEU A C 1
ATOM 1003 O O . LEU A 1 127 ? -10.965 -2.327 8.727 1.00 80.31 127 LEU A O 1
ATOM 1007 N N . LEU A 1 128 ? -12.338 -0.870 7.699 1.00 77.62 128 LEU A N 1
ATOM 1008 C CA . LEU A 1 128 ? -12.442 0.047 8.830 1.00 77.62 128 LEU A CA 1
ATOM 1009 C C . LEU A 1 128 ? -13.424 -0.491 9.884 1.00 77.62 128 LEU A C 1
ATOM 1011 O O . LEU A 1 128 ? -13.148 -0.334 11.075 1.00 77.62 128 LEU A O 1
ATOM 1015 N N . ASP A 1 129 ? -14.499 -1.156 9.455 1.00 73.44 129 ASP A N 1
ATOM 1016 C CA . ASP A 1 129 ? -15.576 -1.687 10.301 1.00 73.44 129 ASP A CA 1
ATOM 1017 C C . ASP A 1 129 ? -15.223 -3.030 10.975 1.00 73.44 129 ASP A C 1
ATOM 1019 O O . ASP A 1 129 ? -15.319 -3.164 12.194 1.00 73.44 129 ASP A O 1
ATOM 1023 N N . ASP A 1 130 ? -14.671 -3.990 10.226 1.00 64.75 130 ASP A N 1
ATOM 1024 C CA . ASP A 1 130 ? -14.270 -5.328 10.706 1.00 64.75 130 ASP A CA 1
ATOM 1025 C C . ASP A 1 130 ? -13.216 -5.227 11.829 1.00 64.75 130 ASP A C 1
ATOM 1027 O O . ASP A 1 130 ? -13.204 -5.977 12.806 1.00 64.75 130 ASP A O 1
ATOM 1031 N N . ALA A 1 131 ? -12.367 -4.199 11.757 1.00 54.19 131 ALA A N 1
ATOM 1032 C CA . ALA A 1 131 ? -11.386 -3.901 12.790 1.00 54.19 131 ALA A CA 1
ATOM 1033 C C . ALA A 1 131 ? -11.992 -3.148 13.998 1.00 54.19 131 ALA A C 1
ATOM 1035 O O . ALA A 1 131 ? -11.444 -3.225 15.103 1.00 54.19 131 ALA A O 1
ATOM 1036 N N . ALA A 1 132 ?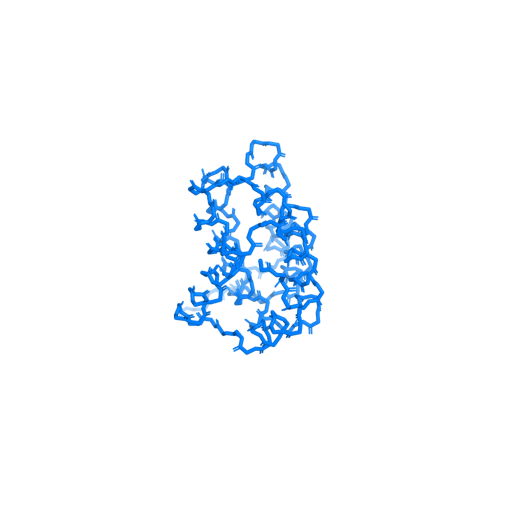 -13.090 -2.406 13.821 1.00 51.81 132 ALA A N 1
ATOM 1037 C CA . ALA A 1 132 ? -13.833 -1.782 14.917 1.00 51.81 132 ALA A CA 1
ATOM 1038 C C . ALA A 1 132 ? -14.618 -2.827 15.732 1.00 51.81 132 ALA A C 1
ATOM 1040 O O . ALA A 1 132 ? -14.655 -2.727 16.959 1.00 51.81 132 ALA A O 1
ATOM 1041 N N . GLY A 1 133 ? -15.119 -3.885 15.083 1.00 41.41 133 GLY A N 1
ATOM 1042 C CA . GLY A 1 133 ? -15.752 -5.033 15.746 1.00 41.41 133 GLY A CA 1
ATOM 1043 C C . GLY A 1 133 ? -14.834 -5.757 16.743 1.00 41.41 133 GLY A C 1
ATOM 1044 O O . GLY A 1 133 ? -15.280 -6.168 17.811 1.00 41.41 133 GLY A O 1
ATOM 1045 N N . LEU A 1 134 ? -13.526 -5.821 16.467 1.00 40.75 134 LEU A N 1
ATOM 1046 C CA . LEU A 1 134 ? -12.525 -6.355 17.405 1.00 40.75 134 LEU A CA 1
ATOM 1047 C C . LEU A 1 134 ? -12.204 -5.406 18.574 1.00 40.75 134 LEU A C 1
ATOM 1049 O O . LEU A 1 134 ? -11.804 -5.867 19.640 1.00 40.75 134 LEU A O 1
ATOM 1053 N N . ALA A 1 135 ? -12.387 -4.091 18.407 1.00 39.12 135 ALA A N 1
ATOM 1054 C CA . ALA A 1 135 ? -12.177 -3.115 19.480 1.00 39.12 135 ALA A CA 1
ATOM 1055 C C . ALA A 1 135 ? -13.358 -3.061 20.466 1.00 39.12 135 ALA A C 1
ATOM 1057 O O . ALA A 1 135 ? -13.158 -2.718 21.629 1.00 39.12 135 ALA A O 1
ATOM 1058 N N . VAL A 1 136 ? -14.568 -3.435 20.031 1.00 39.38 136 VAL A N 1
ATOM 1059 C CA . VAL A 1 136 ? -15.759 -3.501 20.898 1.00 39.38 136 VAL A CA 1
ATOM 1060 C C . VAL A 1 136 ? -15.732 -4.700 21.858 1.00 39.38 136 VAL A C 1
ATOM 1062 O O . VAL A 1 136 ? -16.410 -4.680 22.881 1.00 39.38 136 VAL A O 1
ATOM 1065 N N . LEU A 1 137 ? -14.922 -5.722 21.556 1.00 33.41 137 LEU A N 1
ATOM 1066 C CA . LEU A 1 137 ? -14.732 -6.917 22.388 1.00 33.41 137 LEU A CA 1
ATOM 1067 C C . LEU A 1 137 ? -13.564 -6.803 23.383 1.00 33.41 137 LEU A C 1
ATOM 1069 O O . LEU A 1 137 ? -13.355 -7.717 24.179 1.00 33.41 137 LEU A O 1
ATOM 1073 N N . ALA A 1 138 ? -12.811 -5.699 23.380 1.00 29.48 138 ALA A N 1
ATOM 1074 C CA . ALA A 1 138 ? -11.811 -5.445 24.410 1.00 29.48 138 ALA A CA 1
ATOM 1075 C C . ALA A 1 138 ? -12.504 -4.827 25.641 1.00 29.48 138 ALA A C 1
ATOM 1077 O O . ALA A 1 138 ? -13.062 -3.731 25.526 1.00 29.48 138 ALA A O 1
ATOM 1078 N N . PRO A 1 139 ? -12.497 -5.481 26.821 1.00 29.03 139 PRO A N 1
ATOM 1079 C CA . PRO A 1 139 ? -13.040 -4.874 28.028 1.00 29.03 139 PRO A CA 1
ATOM 1080 C C . PRO A 1 139 ? -12.312 -3.553 28.281 1.00 29.03 139 PRO A C 1
ATOM 1082 O O . PRO A 1 139 ? -11.081 -3.504 28.323 1.00 29.03 139 PRO A O 1
ATOM 1085 N N . ARG A 1 140 ? -13.087 -2.470 28.415 1.00 29.53 140 ARG A N 1
ATOM 1086 C CA . ARG A 1 140 ? -12.596 -1.156 28.840 1.00 29.53 140 ARG A CA 1
ATOM 1087 C C . ARG A 1 140 ? -11.851 -1.347 30.160 1.00 29.53 140 ARG A C 1
ATOM 1089 O O . ARG A 1 140 ? -12.484 -1.541 31.194 1.00 29.53 140 ARG A O 1
ATOM 1096 N N . LEU A 1 141 ? -10.520 -1.321 30.115 1.00 29.94 141 LEU A N 1
ATOM 1097 C CA . LEU A 1 141 ? -9.705 -1.269 31.322 1.00 29.94 141 LEU A CA 1
ATOM 1098 C C . LEU A 1 141 ? -10.071 0.019 32.077 1.00 29.94 141 LEU A C 1
ATOM 1100 O O . LEU A 1 141 ? -10.106 1.087 31.454 1.00 29.94 141 LEU A O 1
ATOM 1104 N N . PRO A 1 142 ? -10.390 -0.069 33.379 1.00 29.67 142 PRO A N 1
ATOM 1105 C CA . PRO A 1 142 ? -10.699 1.102 34.178 1.00 29.67 142 PRO A CA 1
ATOM 1106 C C . PRO A 1 142 ? -9.458 1.991 34.238 1.00 29.67 142 PRO A C 1
ATOM 1108 O O . PRO A 1 142 ? -8.361 1.541 34.567 1.00 29.67 142 PRO A O 1
ATOM 1111 N N . MET A 1 143 ? -9.655 3.254 33.873 1.00 28.89 143 MET A N 1
ATOM 1112 C CA . MET A 1 143 ? -8.695 4.329 34.075 1.00 28.89 143 MET A CA 1
ATOM 1113 C C . MET A 1 143 ? -8.531 4.475 35.592 1.00 28.89 143 MET A C 1
ATOM 1115 O O . MET A 1 143 ? -9.487 4.844 36.268 1.00 28.89 143 MET A O 1
ATOM 1119 N N . GLN A 1 144 ? -7.383 4.040 36.116 1.00 37.84 144 GLN A N 1
ATOM 1120 C CA . GLN A 1 144 ? -7.026 4.234 37.521 1.00 37.84 144 GLN A CA 1
ATOM 1121 C C . GLN A 1 144 ? -6.750 5.723 37.765 1.00 37.84 144 GLN A C 1
ATOM 1123 O O . GLN A 1 144 ? -6.291 6.423 36.859 1.00 37.84 144 GLN A O 1
ATOM 1128 N N . GLU A 1 145 ? -7.126 6.127 38.972 1.00 37.31 145 GLU A N 1
ATOM 1129 C CA . GLU A 1 145 ? -7.374 7.473 39.504 1.00 37.31 145 GLU A CA 1
ATOM 1130 C C . GLU A 1 145 ? -6.200 8.460 39.433 1.00 37.31 145 GLU A C 1
ATOM 1132 O O . GLU A 1 145 ? -5.027 8.026 39.515 1.00 37.31 145 GLU A O 1
#

pLDDT: mean 79.74, std 15.91, range [28.89, 93.81]

Foldseek 3Di:
DDPPLVVLLVLLVPFAQDPVSLLVSLVVVLVVLVCLLVSLVSLLVSLVVDDLRSVLSSLSSLLSNLVVNVVVDLSNVQNNLVRVLVSLLVSLVVDDPVSNVSSLVSLVVCLVVCSNHDVSNVSSVCSNVVSVVVVVPDPPDDDDD

Radius of gyration: 15.94 Å; Cα contacts (8 Å, |Δi|>4): 119; chains: 1; bounding box: 34×25×59 Å

Organism: Auxenochlorella protothecoides (NCBI:txid3075)

InterPro domains:
  IPR006569 CID domain [PF04818] (7-119)
  IPR006569 CID domain [PS51391] (1-132)
  IPR006569 CID domain [SM00582] (7-129)
  IPR008942 ENTH/VHS [G3DSA:1.25.40.90] (2-132)
  IPR008942 ENTH/VHS [SSF48464] (6-121)

Secondary structure (DSSP, 8-state):
----HHHHHHHHHH--SSHHHHHHHHHHHHHTGGGHHHHHHHHHHHHHHS-HHHHHHHHHHHHHHHHHHTTT-SHHHHHHHHHHHHHHHHHHTT--HHHHHHHHHHHHHHHHTTTTHHHHHHHHHHHHHHHHHHHHTS-------

Nearest PDB structures (foldseek):
  4nac-assembly1_A  TM=9.495E-01  e=3.549E-08  Homo sapiens
  4jxt-assembly1_A  TM=9.462E-01  e=7.861E-08  Homo sapiens
  4fu3-assembly1_B  TM=7.376E-01  e=1.892E-06  Homo sapiens
  4q94-assembly3_A  TM=7.279E-01  e=1.988E-06  Homo sapiens
  4hfg-assembly1_B  TM=7.885E-01  e=2.196E-06  Homo sapiens

Mean predicted aligned error: 7.9 Å